Protein AF-A0A8S2V3A0-F1 (afdb_monomer_lite)

Radius of gyration: 15.92 Å; chains: 1; bounding box: 38×23×39 Å

InterPro domains:
  IPR008974 TRAF-like [G3DSA:2.60.210.10] (4-78)
  IPR049342 TRAF1-6, MATH domain [PF21355] (22-76)

Organism: NCBI:txid392030

Sequence (78 aa):
MNDTITFPIAKQPNDINTPFSTQTPEFCTSSWGYKLVARVCSTYISGEERQEYLSVYVSLLRGNMDSILVFPFPYDIY

Structure (mmCIF, N/CA/C/O backbone):
data_AF-A0A8S2V3A0-F1
#
_entry.id   AF-A0A8S2V3A0-F1
#
loop_
_atom_site.group_PDB
_atom_site.id
_atom_site.type_symbol
_atom_site.label_atom_id
_atom_site.label_alt_id
_atom_site.label_comp_id
_atom_site.label_asym_id
_atom_site.label_entity_id
_atom_site.label_seq_id
_atom_site.pdbx_PDB_ins_code
_atom_site.Cartn_x
_atom_site.Cartn_y
_atom_site.Cartn_z
_atom_site.occupancy
_atom_site.B_iso_or_equiv
_atom_site.auth_seq_id
_atom_site.auth_comp_id
_atom_site.auth_asym_id
_atom_site.auth_atom_id
_atom_site.pdbx_PDB_model_num
ATOM 1 N N . 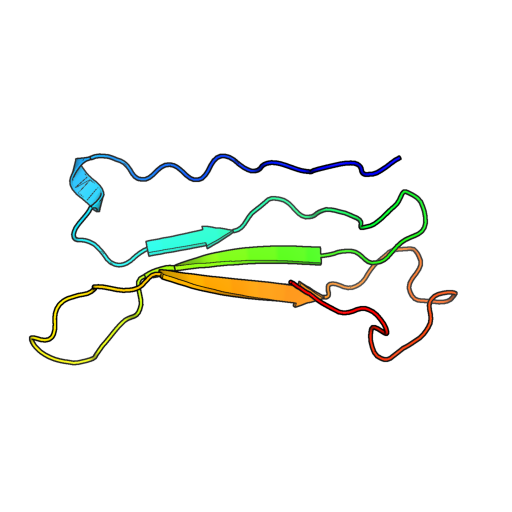MET A 1 1 ? -18.422 9.141 1.682 1.00 44.84 1 MET A N 1
ATOM 2 C CA . MET A 1 1 ? -17.545 10.004 0.866 1.00 44.84 1 MET A CA 1
ATOM 3 C C . MET A 1 1 ? -16.360 9.147 0.477 1.00 44.84 1 MET A C 1
ATOM 5 O O . MET A 1 1 ? -15.761 8.564 1.369 1.00 44.84 1 MET A O 1
ATOM 9 N N . ASN A 1 2 ? -16.114 8.961 -0.820 1.00 51.12 2 ASN A N 1
ATOM 10 C CA . ASN A 1 2 ? -14.933 8.238 -1.292 1.00 51.12 2 ASN A CA 1
ATOM 11 C C . ASN A 1 2 ? -13.779 9.234 -1.343 1.00 51.12 2 ASN A C 1
ATOM 13 O O . ASN A 1 2 ? -13.543 9.864 -2.374 1.00 51.12 2 ASN A O 1
ATOM 17 N N . ASP A 1 3 ? -13.117 9.418 -0.205 1.00 67.81 3 ASP A N 1
ATOM 18 C CA . ASP A 1 3 ? -11.948 10.280 -0.122 1.00 67.81 3 ASP A CA 1
ATOM 19 C C . ASP A 1 3 ? -10.790 9.588 -0.845 1.00 67.81 3 ASP A C 1
ATOM 21 O O . ASP A 1 3 ? -10.266 8.567 -0.405 1.00 67.81 3 ASP A O 1
ATOM 25 N N . THR A 1 4 ? -10.435 10.117 -2.015 1.00 78.62 4 THR A N 1
ATOM 26 C CA . THR A 1 4 ? -9.265 9.663 -2.771 1.00 78.62 4 THR A CA 1
ATOM 27 C C . THR A 1 4 ? -8.048 10.438 -2.285 1.00 78.62 4 THR A C 1
ATOM 29 O O . THR A 1 4 ? -8.055 11.669 -2.302 1.00 78.62 4 THR A O 1
ATOM 32 N N . ILE A 1 5 ? -6.998 9.727 -1.869 1.00 81.94 5 ILE A N 1
ATOM 33 C CA . ILE A 1 5 ? -5.722 10.332 -1.479 1.00 81.94 5 ILE A CA 1
ATOM 34 C C . ILE A 1 5 ? -4.728 10.141 -2.624 1.00 81.94 5 ILE A C 1
ATOM 36 O O . ILE A 1 5 ? -4.406 9.014 -2.993 1.00 81.94 5 ILE A O 1
ATOM 40 N N . THR A 1 6 ? -4.230 11.248 -3.172 1.00 86.12 6 THR A N 1
ATOM 41 C CA . THR A 1 6 ? -3.258 11.238 -4.272 1.00 86.12 6 THR A CA 1
ATOM 42 C C . THR A 1 6 ? -1.883 11.641 -3.760 1.00 86.12 6 THR A C 1
ATOM 44 O O . THR A 1 6 ? -1.728 12.704 -3.159 1.00 86.12 6 THR A O 1
ATOM 47 N N . PHE A 1 7 ? -0.871 10.825 -4.056 1.00 85.06 7 PHE A N 1
ATOM 48 C CA . PHE A 1 7 ? 0.523 11.117 -3.729 1.00 85.06 7 PHE A CA 1
ATOM 49 C C . PHE A 1 7 ? 1.332 11.354 -5.007 1.00 85.06 7 PHE A C 1
ATOM 51 O O . PHE A 1 7 ? 1.439 10.441 -5.829 1.00 85.06 7 PHE A O 1
ATOM 58 N N . PRO A 1 8 ? 1.920 12.548 -5.201 1.00 84.19 8 PRO A N 1
ATOM 59 C CA . PRO A 1 8 ? 2.803 12.780 -6.332 1.00 84.19 8 PRO A CA 1
ATOM 60 C C . PRO A 1 8 ? 4.118 12.023 -6.119 1.00 84.19 8 PRO A C 1
ATOM 62 O O . PRO A 1 8 ? 4.848 12.281 -5.163 1.00 84.19 8 PRO A O 1
ATOM 65 N N . ILE A 1 9 ? 4.430 11.102 -7.029 1.00 77.75 9 ILE A N 1
ATOM 66 C CA . ILE A 1 9 ? 5.728 10.427 -7.089 1.00 77.75 9 ILE A CA 1
ATOM 67 C C . ILE A 1 9 ? 6.421 10.920 -8.352 1.00 77.75 9 ILE A C 1
ATOM 69 O O . ILE A 1 9 ? 6.004 10.603 -9.463 1.00 77.75 9 ILE A O 1
ATOM 73 N N . ALA A 1 10 ? 7.460 11.730 -8.172 1.00 74.50 10 ALA A N 1
ATOM 74 C CA . ALA A 1 10 ? 8.248 12.274 -9.265 1.00 74.50 10 ALA A CA 1
ATOM 75 C C . ALA A 1 10 ? 9.660 11.697 -9.215 1.00 74.50 10 ALA A C 1
ATOM 77 O O . ALA A 1 10 ? 10.311 11.697 -8.170 1.00 74.50 10 ALA A O 1
ATOM 78 N N . LYS A 1 11 ? 10.135 11.238 -10.370 1.00 70.75 11 LYS A N 1
ATOM 79 C CA . LYS A 1 11 ? 11.534 10.892 -10.587 1.00 70.75 11 LYS A CA 1
ATOM 80 C C . LYS A 1 11 ? 12.196 12.050 -11.320 1.00 70.75 11 LYS A C 1
ATOM 82 O O . LYS A 1 11 ? 11.582 12.620 -12.224 1.00 70.75 11 LYS A O 1
ATOM 87 N N . GLN A 1 12 ? 13.424 12.405 -10.955 1.00 71.44 12 GLN A N 1
ATOM 88 C CA . GLN A 1 12 ? 14.153 13.385 -11.752 1.00 71.44 12 GLN A CA 1
ATOM 89 C C . GLN A 1 12 ? 14.477 12.774 -13.126 1.00 71.44 12 GLN A C 1
ATOM 91 O O . GLN A 1 12 ? 14.695 11.563 -13.216 1.00 71.44 12 GLN A O 1
ATOM 96 N N . PRO A 1 13 ? 14.535 13.573 -14.206 1.00 66.75 13 PRO A N 1
ATOM 97 C CA . PRO A 1 13 ? 14.803 13.063 -15.554 1.00 66.75 13 PRO A CA 1
ATOM 98 C C . PRO A 1 13 ? 16.090 12.231 -15.652 1.00 66.75 13 PRO A C 1
ATOM 100 O O . PRO A 1 13 ? 16.149 11.249 -16.388 1.00 66.75 13 PRO A O 1
ATOM 103 N N . ASN A 1 14 ? 17.098 12.583 -14.852 1.00 68.00 14 ASN A N 1
ATOM 104 C CA . ASN A 1 14 ? 18.393 11.900 -14.824 1.00 68.00 14 ASN A CA 1
ATOM 105 C C . ASN A 1 14 ? 18.345 10.541 -14.110 1.00 68.00 14 ASN A C 1
ATOM 107 O O . ASN A 1 14 ? 19.233 9.714 -14.299 1.00 68.00 14 ASN A O 1
ATOM 111 N N . ASP A 1 15 ? 17.297 10.294 -13.328 1.00 66.75 15 ASP A N 1
ATOM 112 C CA . ASP A 1 15 ? 17.141 9.079 -12.541 1.00 66.75 15 ASP A CA 1
ATOM 113 C C . ASP A 1 15 ? 16.332 8.017 -13.287 1.00 66.75 15 ASP A C 1
ATOM 115 O O . ASP A 1 15 ? 16.192 6.912 -12.787 1.00 66.75 15 ASP A O 1
ATOM 119 N N . ILE A 1 16 ? 15.788 8.283 -14.482 1.00 63.66 16 ILE A N 1
ATOM 120 C CA . ILE A 1 16 ? 14.881 7.351 -15.188 1.00 63.66 16 ILE A CA 1
ATOM 121 C C . ILE A 1 16 ? 15.460 5.929 -15.279 1.00 63.66 16 ILE A C 1
ATOM 123 O O . ILE A 1 16 ? 14.729 4.975 -15.020 1.00 63.66 16 ILE A O 1
ATOM 127 N N . ASN A 1 17 ? 16.774 5.797 -15.478 1.00 69.56 17 ASN A N 1
ATOM 128 C CA . ASN A 1 17 ? 17.460 4.509 -15.621 1.00 69.56 17 ASN A CA 1
ATOM 129 C C . ASN A 1 17 ? 18.076 3.950 -14.325 1.00 69.56 17 ASN A C 1
ATOM 131 O O . ASN A 1 17 ? 18.684 2.882 -14.357 1.00 69.56 17 ASN A O 1
ATOM 135 N N . THR A 1 18 ? 17.971 4.651 -13.193 1.00 74.69 18 THR A N 1
ATOM 136 C CA . THR A 1 18 ? 18.494 4.167 -11.910 1.00 74.69 18 THR A CA 1
ATOM 137 C C . THR A 1 18 ? 17.403 3.443 -11.119 1.00 74.69 18 THR A C 1
ATOM 139 O O . THR A 1 18 ? 16.242 3.866 -11.137 1.00 74.69 18 THR A O 1
ATOM 142 N N . PRO A 1 19 ? 17.723 2.353 -10.400 1.00 78.25 19 PRO A N 1
ATOM 143 C CA . PRO A 1 19 ? 16.771 1.761 -9.475 1.00 78.25 19 PRO A CA 1
ATOM 144 C C . PRO A 1 19 ? 16.290 2.802 -8.462 1.00 78.25 19 PRO A C 1
ATOM 146 O O . PRO A 1 19 ? 17.086 3.578 -7.936 1.00 78.25 19 PRO A O 1
ATOM 149 N N . PHE A 1 20 ? 14.992 2.811 -8.173 1.00 81.12 20 PHE A N 1
ATOM 150 C CA . PHE A 1 20 ? 14.415 3.720 -7.189 1.00 81.12 20 PHE A CA 1
ATOM 151 C C . PHE A 1 20 ? 13.420 3.010 -6.285 1.00 81.12 20 PHE A C 1
ATOM 153 O O . PHE A 1 20 ? 12.808 2.008 -6.653 1.00 81.12 20 PHE A O 1
ATOM 160 N N . SER A 1 21 ? 13.251 3.572 -5.095 1.00 86.75 21 SER A N 1
ATOM 161 C CA . SER A 1 21 ? 12.247 3.161 -4.127 1.00 86.75 21 SER A CA 1
ATOM 162 C C . SER A 1 21 ? 11.773 4.395 -3.379 1.00 86.75 21 SER A C 1
ATOM 164 O O . SER A 1 21 ? 12.534 4.994 -2.623 1.00 86.75 21 SER A O 1
ATOM 166 N N . THR A 1 22 ? 10.513 4.763 -3.581 1.00 88.75 22 THR A N 1
ATOM 167 C CA . THR A 1 22 ? 9.887 5.931 -2.961 1.00 88.75 22 THR A CA 1
ATOM 168 C C . THR A 1 22 ? 8.679 5.488 -2.150 1.00 88.75 22 THR A C 1
ATOM 170 O O . THR A 1 22 ? 7.938 4.594 -2.557 1.00 88.75 22 THR A O 1
ATOM 173 N N . GLN A 1 23 ? 8.485 6.110 -0.991 1.00 91.75 23 GLN A N 1
ATOM 174 C CA . GLN A 1 23 ? 7.335 5.872 -0.124 1.00 91.75 23 GLN A CA 1
ATOM 175 C C . GLN A 1 23 ? 6.431 7.099 -0.095 1.00 91.75 23 GLN A C 1
ATOM 177 O O . GLN A 1 23 ? 6.903 8.233 -0.184 1.00 91.75 23 GLN A O 1
ATOM 182 N N . THR A 1 24 ? 5.132 6.866 0.043 1.00 92.69 24 THR A N 1
ATOM 183 C CA . THR A 1 24 ? 4.181 7.919 0.388 1.00 92.69 24 THR A CA 1
ATOM 184 C C . THR A 1 24 ? 4.400 8.346 1.842 1.00 92.69 24 THR A C 1
ATOM 186 O O . THR A 1 24 ? 4.951 7.580 2.637 1.00 92.69 24 THR A O 1
ATOM 189 N N . PRO A 1 25 ? 3.924 9.532 2.246 1.00 94.06 25 PRO A N 1
ATOM 190 C CA . PRO A 1 25 ? 3.632 9.786 3.649 1.00 94.06 25 PRO A CA 1
ATOM 191 C C . PRO A 1 25 ? 2.702 8.710 4.225 1.00 94.06 25 PRO A C 1
ATOM 193 O O . PRO A 1 25 ? 1.937 8.073 3.492 1.00 94.06 25 PRO A O 1
ATOM 196 N N . GLU A 1 26 ? 2.757 8.527 5.541 1.00 95.25 26 GLU A N 1
ATOM 197 C CA . GLU A 1 26 ? 1.769 7.721 6.257 1.00 95.25 26 GLU A CA 1
ATOM 198 C C . GLU A 1 26 ? 0.374 8.319 6.053 1.00 95.25 26 GLU A C 1
ATOM 200 O O . GLU A 1 26 ? 0.193 9.538 6.123 1.00 95.25 26 GLU A O 1
ATOM 205 N N . PHE A 1 27 ? -0.623 7.468 5.838 1.00 93.62 27 PHE A N 1
ATOM 206 C CA . PHE A 1 27 ? -2.012 7.895 5.725 1.00 93.62 27 PHE A CA 1
ATOM 207 C C . PHE A 1 27 ? -2.938 6.957 6.481 1.00 93.62 27 PHE A C 1
ATOM 209 O O . PHE A 1 27 ? -2.647 5.777 6.667 1.00 93.62 27 PHE A O 1
ATOM 216 N N . CYS A 1 28 ? -4.067 7.493 6.931 1.00 93.12 28 CYS A N 1
ATOM 217 C CA . CYS A 1 28 ? -5.090 6.708 7.600 1.00 93.12 28 CYS A CA 1
ATOM 218 C C . CYS A 1 28 ? -6.263 6.467 6.652 1.00 93.12 28 CYS A C 1
ATOM 220 O O . CYS A 1 28 ? -6.677 7.367 5.927 1.00 93.12 28 CYS A O 1
ATOM 222 N N . THR A 1 29 ? -6.825 5.262 6.702 1.00 92.25 29 THR A N 1
ATOM 223 C CA . THR A 1 29 ? -8.045 4.897 5.953 1.00 92.25 29 THR A CA 1
ATOM 224 C C . THR A 1 29 ? -9.264 5.729 6.368 1.00 92.25 29 THR A C 1
ATOM 226 O O . THR A 1 29 ? -10.173 5.943 5.575 1.00 92.25 29 THR A O 1
ATOM 229 N N . SER A 1 30 ? -9.282 6.214 7.611 1.00 91.12 30 SER A N 1
ATOM 230 C CA . SER A 1 30 ? -10.222 7.206 8.138 1.00 91.12 30 SER A CA 1
ATOM 231 C C . SER A 1 30 ? -9.636 7.842 9.404 1.00 91.12 30 SER A C 1
ATOM 233 O O . SER A 1 30 ? -8.594 7.399 9.895 1.00 91.12 30 SER A O 1
ATOM 235 N N . SER A 1 31 ? -10.306 8.839 9.992 1.00 91.44 31 SER A N 1
ATOM 236 C CA . SER A 1 31 ? -9.871 9.444 11.265 1.00 91.44 31 SER A CA 1
ATOM 237 C C . SER A 1 31 ? -9.737 8.435 12.416 1.00 91.44 31 SER A C 1
ATOM 239 O O . SER A 1 31 ? -8.947 8.663 13.329 1.00 91.44 31 SER A O 1
ATOM 241 N N . TRP A 1 32 ? -10.476 7.322 12.360 1.00 93.81 32 TRP A N 1
ATOM 242 C CA . TRP A 1 32 ? -10.463 6.247 13.361 1.00 93.81 32 TRP A CA 1
ATOM 243 C C . TRP A 1 32 ? -10.032 4.900 12.758 1.00 93.81 32 TRP A C 1
ATOM 245 O O . TRP A 1 32 ? -10.411 3.843 13.253 1.00 93.81 32 TRP A O 1
ATOM 255 N N . GLY A 1 33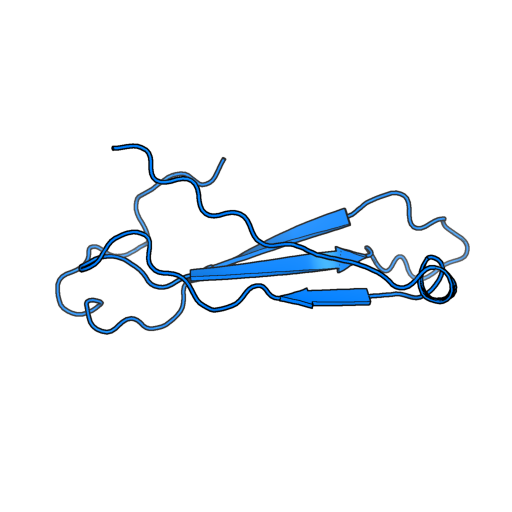 ? -9.297 4.935 11.644 1.00 94.88 33 GLY A N 1
ATOM 256 C CA . GLY A 1 33 ? -8.990 3.761 10.832 1.00 94.88 33 GLY A CA 1
ATOM 257 C C . GLY A 1 33 ? -7.553 3.260 10.954 1.00 94.88 33 GLY A C 1
ATOM 258 O O . GLY A 1 33 ? -6.744 3.756 11.739 1.00 94.88 33 GLY A O 1
ATOM 259 N N . TYR A 1 34 ? -7.237 2.271 10.119 1.00 96.50 34 TYR A N 1
ATOM 260 C CA . TYR A 1 34 ? -5.891 1.723 9.963 1.00 96.50 34 TYR A CA 1
ATOM 261 C C . TYR A 1 34 ? -4.932 2.767 9.402 1.00 96.50 34 TYR A C 1
ATOM 263 O O . TYR A 1 34 ? -5.321 3.556 8.533 1.00 96.50 34 TYR A O 1
ATOM 271 N N . LYS A 1 35 ? -3.675 2.705 9.847 1.00 97.00 35 LYS A N 1
ATOM 272 C CA . LYS A 1 35 ? -2.562 3.486 9.311 1.00 97.00 35 LYS A CA 1
ATOM 273 C C . LYS A 1 35 ? -1.802 2.664 8.268 1.00 97.00 35 LYS A C 1
ATOM 275 O O . LYS A 1 35 ? -1.392 1.538 8.538 1.00 97.00 35 LYS A O 1
ATOM 280 N N . LEU A 1 36 ? -1.589 3.241 7.094 1.00 95.88 36 LEU A N 1
ATOM 281 C CA . LEU A 1 36 ? -0.954 2.614 5.943 1.00 95.88 36 LEU A CA 1
ATOM 282 C C . LEU A 1 36 ? 0.200 3.473 5.416 1.00 95.88 36 LEU A C 1
ATOM 284 O O . LEU A 1 36 ? 0.264 4.684 5.638 1.00 95.88 36 LEU A O 1
ATOM 288 N N . VAL A 1 37 ? 1.093 2.831 4.668 1.00 96.06 37 VAL A N 1
ATOM 289 C CA . VAL A 1 37 ? 2.056 3.489 3.782 1.00 96.06 37 VAL A CA 1
ATOM 290 C C . VAL A 1 37 ? 2.142 2.708 2.476 1.00 96.06 37 VAL A C 1
ATOM 292 O O . VAL A 1 37 ? 2.128 1.475 2.489 1.00 96.06 37 VAL A O 1
ATOM 295 N N . ALA A 1 38 ? 2.243 3.409 1.349 1.00 94.12 38 ALA A N 1
ATOM 296 C CA . ALA A 1 38 ? 2.490 2.789 0.056 1.00 94.12 38 ALA A CA 1
ATOM 297 C C . ALA A 1 38 ? 3.944 3.020 -0.375 1.00 94.12 38 ALA A C 1
ATOM 299 O O . ALA A 1 38 ? 4.532 4.072 -0.122 1.00 94.12 38 ALA A O 1
ATOM 300 N N . ARG A 1 39 ? 4.539 2.026 -1.032 1.00 92.31 39 ARG A N 1
ATOM 301 C CA . ARG A 1 39 ? 5.879 2.091 -1.619 1.00 92.31 39 ARG A CA 1
ATOM 3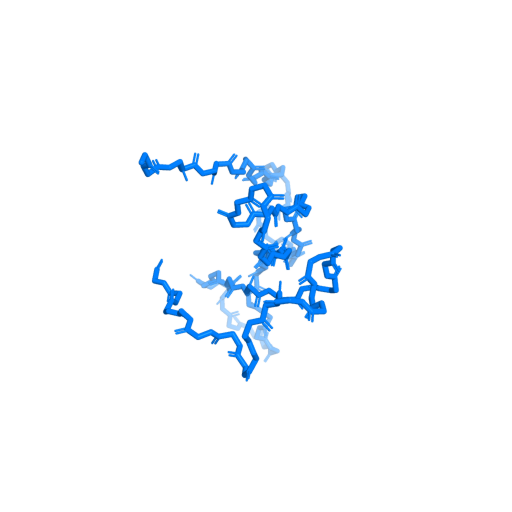02 C C . ARG A 1 39 ? 5.794 1.764 -3.097 1.00 92.31 39 ARG A C 1
ATOM 304 O O . ARG A 1 39 ? 5.257 0.723 -3.459 1.00 92.31 39 ARG A O 1
ATOM 311 N N . VAL A 1 40 ? 6.401 2.605 -3.923 1.00 90.00 40 VAL A N 1
ATOM 312 C CA . VAL A 1 40 ? 6.588 2.353 -5.351 1.00 90.00 40 VAL A CA 1
ATOM 313 C C . VAL A 1 40 ? 8.078 2.223 -5.617 1.00 90.00 40 VAL A C 1
ATOM 315 O O . VAL A 1 40 ? 8.863 3.094 -5.236 1.00 90.00 40 VAL A O 1
ATOM 318 N N . CYS A 1 41 ? 8.486 1.125 -6.237 1.00 86.50 41 CYS A N 1
ATOM 319 C CA . CYS A 1 41 ? 9.883 0.890 -6.569 1.00 86.50 41 CYS A CA 1
ATOM 320 C C . CYS A 1 41 ? 10.042 0.202 -7.923 1.00 86.50 41 CYS A C 1
ATOM 322 O O . CYS A 1 41 ? 9.185 -0.570 -8.350 1.00 86.50 41 CYS A O 1
ATOM 324 N N . SER A 1 42 ? 11.172 0.453 -8.575 1.00 82.31 42 SER A N 1
ATOM 325 C CA . SER A 1 42 ? 11.592 -0.298 -9.760 1.00 82.31 42 SER A CA 1
ATOM 326 C C . SER A 1 42 ? 11.844 -1.764 -9.403 1.00 82.31 42 SER A C 1
ATOM 328 O O . SER A 1 42 ? 12.472 -2.044 -8.377 1.00 82.31 42 SER A O 1
ATOM 330 N N . THR A 1 43 ? 11.436 -2.693 -10.264 1.00 73.31 43 THR A N 1
ATOM 331 C CA . THR A 1 43 ? 11.821 -4.103 -10.136 1.00 73.31 43 THR A CA 1
ATOM 332 C C . THR A 1 43 ? 13.316 -4.258 -10.417 1.00 73.31 43 THR A C 1
ATOM 334 O O . THR A 1 43 ? 13.775 -3.924 -11.507 1.00 73.31 43 THR A O 1
ATOM 337 N N . TYR A 1 44 ? 14.093 -4.755 -9.453 1.00 62.00 44 TYR A N 1
ATOM 338 C CA . TYR A 1 44 ? 15.471 -5.173 -9.713 1.00 62.00 44 TYR A CA 1
ATOM 339 C C . TYR A 1 44 ? 15.439 -6.606 -10.243 1.00 62.00 44 TYR A C 1
ATOM 341 O O . TYR A 1 44 ? 15.127 -7.526 -9.490 1.00 62.00 44 TYR A O 1
ATOM 349 N N . ILE A 1 45 ? 15.743 -6.795 -11.524 1.00 55.28 45 ILE A N 1
ATOM 350 C CA . ILE A 1 45 ? 16.105 -8.113 -12.044 1.00 55.28 45 ILE A CA 1
ATOM 351 C C . ILE A 1 45 ? 17.630 -8.145 -12.052 1.00 55.28 45 ILE A C 1
ATOM 353 O O . ILE A 1 45 ? 18.274 -7.276 -12.634 1.00 55.28 45 ILE A O 1
ATOM 357 N N . SER A 1 46 ? 18.225 -9.103 -11.344 1.00 51.19 46 SER A N 1
ATOM 358 C CA . SER A 1 46 ? 19.654 -9.369 -11.474 1.00 51.19 46 SER A CA 1
ATOM 359 C C . SER A 1 46 ? 19.916 -9.911 -12.882 1.00 51.19 46 SER A C 1
ATOM 361 O O . SER A 1 46 ? 19.552 -11.050 -13.166 1.00 51.19 46 SER A O 1
ATOM 363 N N . GLY A 1 47 ? 20.512 -9.107 -13.760 1.00 55.97 47 GLY A N 1
ATOM 364 C CA . GLY A 1 47 ? 20.810 -9.484 -15.144 1.00 55.97 47 GLY A CA 1
ATOM 365 C C . GLY A 1 47 ? 20.723 -8.299 -16.107 1.00 55.97 47 GLY A C 1
ATOM 366 O O . GLY A 1 47 ? 20.446 -7.178 -15.692 1.00 55.97 47 GLY A O 1
ATOM 367 N N . GLU A 1 48 ? 20.952 -8.556 -17.396 1.00 55.22 48 GLU A N 1
ATOM 368 C CA . GLU A 1 48 ? 20.788 -7.576 -18.489 1.00 55.22 48 GLU A CA 1
ATOM 369 C C . GLU A 1 48 ? 19.313 -7.315 -18.858 1.00 55.22 48 GLU A C 1
ATOM 371 O O . GLU A 1 48 ? 19.021 -6.624 -19.834 1.00 55.22 48 GLU A O 1
ATOM 376 N N . GLU A 1 49 ? 18.363 -7.869 -18.102 1.00 56.97 49 GLU A N 1
ATOM 377 C CA . GLU A 1 49 ? 16.943 -7.710 -18.394 1.00 56.97 49 GLU A CA 1
ATOM 378 C C . GLU A 1 49 ? 16.439 -6.321 -17.989 1.00 56.97 49 GLU A C 1
ATOM 380 O O . GLU A 1 49 ? 16.730 -5.777 -16.920 1.00 56.97 49 GLU A O 1
ATOM 385 N N . ARG A 1 50 ? 15.683 -5.721 -18.904 1.00 57.84 50 ARG A N 1
ATOM 386 C CA . ARG A 1 50 ? 15.200 -4.345 -18.835 1.00 57.84 50 ARG A CA 1
ATOM 387 C C . ARG A 1 50 ? 14.218 -4.176 -17.665 1.00 57.84 50 ARG A C 1
ATOM 389 O O . ARG A 1 50 ? 13.366 -5.026 -17.423 1.00 57.84 50 ARG A O 1
ATOM 396 N N . GLN A 1 51 ? 14.305 -3.054 -16.946 1.00 63.94 51 GLN A N 1
ATOM 397 C CA . GLN A 1 51 ? 13.330 -2.693 -15.907 1.00 63.94 51 GLN A CA 1
ATOM 398 C C . GLN A 1 51 ? 12.021 -2.216 -16.548 1.00 63.94 51 GLN A C 1
ATOM 400 O O . GLN A 1 51 ? 11.836 -1.024 -16.782 1.00 63.94 51 GLN A O 1
ATOM 405 N N . GLU A 1 52 ? 11.125 -3.143 -16.871 1.00 73.56 52 GLU A N 1
ATOM 406 C CA . GLU A 1 52 ? 9.875 -2.824 -17.582 1.00 73.56 52 GLU A CA 1
ATOM 407 C C . GLU A 1 52 ? 8.671 -2.636 -16.652 1.00 73.56 52 GLU A C 1
ATOM 409 O O . GLU A 1 52 ? 7.637 -2.120 -17.077 1.00 73.56 52 GLU A O 1
ATOM 414 N N . TYR A 1 53 ? 8.807 -3.000 -15.374 1.00 80.25 53 TYR A N 1
ATOM 415 C CA . TYR A 1 53 ? 7.709 -2.991 -14.415 1.00 80.25 53 TYR A 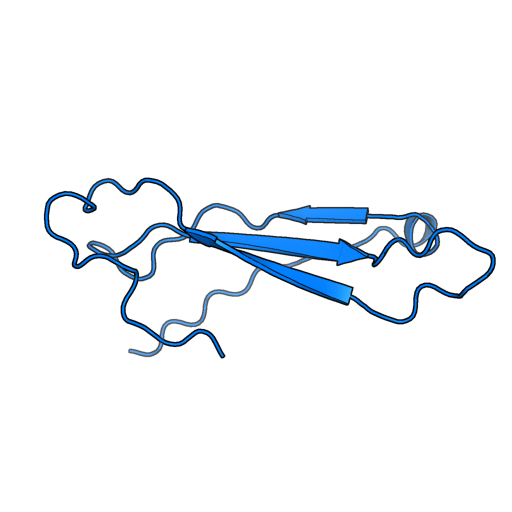CA 1
ATOM 416 C C . TYR A 1 53 ? 7.985 -2.106 -13.196 1.00 80.25 53 TYR A C 1
ATOM 418 O O . TYR A 1 53 ? 9.121 -1.896 -12.760 1.00 80.25 53 TYR A O 1
ATOM 426 N N . LEU A 1 54 ? 6.893 -1.613 -12.615 1.00 83.94 54 LEU A N 1
ATOM 427 C CA . LEU A 1 54 ? 6.870 -0.955 -11.316 1.00 83.94 54 LEU A CA 1
ATOM 428 C C . LEU A 1 54 ? 6.226 -1.892 -10.301 1.00 83.94 54 LEU A C 1
ATOM 430 O O . LEU A 1 54 ? 5.134 -2.407 -10.533 1.00 83.94 54 LEU A O 1
ATOM 434 N N . SER A 1 55 ? 6.877 -2.066 -9.157 1.00 87.06 55 SER A N 1
ATOM 435 C CA . SER A 1 55 ? 6.278 -2.741 -8.012 1.00 87.06 55 SER A CA 1
ATOM 436 C C . SER A 1 55 ? 5.622 -1.719 -7.097 1.00 87.06 55 SER A C 1
ATOM 438 O O . SER A 1 55 ? 6.249 -0.730 -6.708 1.00 87.06 55 SER A O 1
ATOM 440 N N . VAL A 1 56 ? 4.383 -1.999 -6.703 1.00 90.69 56 VAL A N 1
ATOM 441 C CA . VAL A 1 56 ? 3.645 -1.237 -5.695 1.00 90.69 56 VAL A CA 1
ATOM 442 C C . VAL A 1 56 ? 3.396 -2.148 -4.500 1.00 90.69 56 VAL A C 1
ATOM 444 O O . VAL A 1 56 ? 2.885 -3.253 -4.651 1.00 90.69 56 VAL A O 1
ATOM 447 N N . TYR A 1 57 ? 3.772 -1.687 -3.313 1.00 92.75 57 TYR A N 1
ATOM 448 C CA . TYR A 1 57 ? 3.536 -2.379 -2.051 1.00 92.75 57 TYR A CA 1
ATOM 449 C C . TYR A 1 57 ? 2.715 -1.488 -1.132 1.00 92.75 57 TYR A C 1
ATOM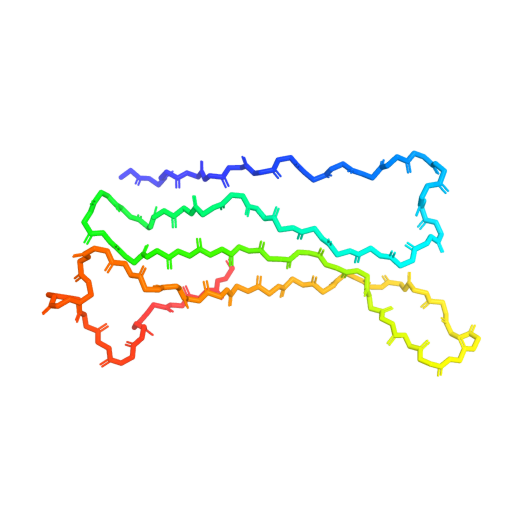 451 O O . TYR A 1 57 ? 2.963 -0.285 -1.055 1.00 92.75 57 TYR A O 1
ATOM 459 N N . VAL A 1 58 ? 1.793 -2.087 -0.387 1.00 94.31 58 VAL A N 1
ATOM 460 C CA . VAL A 1 58 ? 1.083 -1.427 0.709 1.00 94.31 58 VAL A CA 1
ATOM 461 C C . VAL A 1 58 ? 1.472 -2.125 2.002 1.00 94.31 58 VAL A C 1
ATOM 463 O O . VAL A 1 58 ? 1.390 -3.348 2.102 1.00 94.31 58 VAL A O 1
ATOM 466 N N . SER A 1 59 ? 1.900 -1.343 2.986 1.00 96.19 59 SER A N 1
ATOM 467 C CA . SER A 1 59 ? 2.254 -1.835 4.313 1.00 96.19 59 SER A CA 1
ATOM 468 C C . SER A 1 59 ? 1.269 -1.306 5.346 1.00 96.19 59 SER A C 1
ATOM 470 O O . SER A 1 59 ? 1.000 -0.104 5.403 1.00 96.19 59 SER A O 1
ATOM 472 N N . LEU A 1 60 ? 0.777 -2.209 6.193 1.00 96.88 60 LEU A N 1
ATOM 473 C CA . LEU A 1 60 ? 0.007 -1.876 7.385 1.00 96.88 60 LEU A CA 1
ATOM 474 C C . LEU A 1 60 ? 0.963 -1.483 8.516 1.00 96.88 60 LEU A C 1
ATOM 476 O O . LEU A 1 60 ? 1.865 -2.245 8.863 1.00 96.88 60 LEU A O 1
ATOM 480 N N . LEU A 1 61 ? 0.780 -0.286 9.067 1.00 97.56 61 LEU A N 1
ATOM 481 C CA . LEU A 1 61 ? 1.585 0.253 10.161 1.00 97.56 61 LEU A CA 1
ATOM 482 C C . LEU A 1 61 ? 0.802 0.209 11.472 1.00 97.56 61 LEU A C 1
ATOM 484 O O . LEU A 1 61 ? -0.427 0.186 11.472 1.00 97.56 61 LEU A O 1
ATOM 488 N N . ARG A 1 62 ? 1.520 0.280 12.599 1.00 97.19 62 ARG A N 1
ATOM 489 C CA . ARG A 1 62 ? 0.890 0.431 13.913 1.00 97.19 62 ARG A CA 1
ATOM 490 C C . ARG A 1 62 ? 0.161 1.775 13.994 1.00 97.19 62 ARG A C 1
ATOM 492 O O . ARG A 1 62 ? 0.785 2.836 13.881 1.00 97.19 62 ARG A O 1
ATOM 499 N N . GLY A 1 63 ? -1.150 1.731 14.183 1.00 95.50 63 GLY A N 1
ATOM 500 C CA . GLY A 1 63 ? -2.027 2.886 14.307 1.00 95.50 63 GLY A CA 1
ATOM 501 C C . GLY A 1 63 ? -2.388 3.211 15.756 1.00 95.50 63 GLY A C 1
ATOM 502 O O . GLY A 1 63 ? -2.223 2.407 16.673 1.00 95.50 63 GLY A O 1
ATOM 503 N N . ASN A 1 64 ? -2.935 4.410 15.966 1.00 96.44 64 ASN A N 1
ATOM 504 C CA . ASN A 1 64 ? -3.449 4.821 17.279 1.00 96.44 64 ASN A CA 1
ATOM 505 C C . ASN A 1 64 ? -4.729 4.062 17.671 1.00 96.44 64 ASN A C 1
ATOM 507 O O . ASN A 1 64 ? -5.065 4.005 18.850 1.00 96.44 64 ASN A O 1
ATOM 511 N N . MET A 1 65 ? -5.432 3.498 16.684 1.00 96.75 65 MET A N 1
ATOM 512 C CA . MET A 1 65 ? -6.729 2.838 16.854 1.00 96.75 65 MET A CA 1
ATOM 513 C C . MET A 1 65 ? -6.634 1.308 16.816 1.00 96.75 65 MET A C 1
ATOM 515 O O . MET A 1 65 ? -7.656 0.635 16.882 1.00 96.75 65 MET A O 1
ATOM 519 N N . ASP A 1 66 ? -5.431 0.730 16.753 1.00 96.75 66 ASP A N 1
ATOM 520 C CA . ASP A 1 66 ? -5.249 -0.722 16.606 1.00 96.75 66 ASP A CA 1
ATOM 521 C C . ASP A 1 66 ? -5.912 -1.535 17.731 1.00 96.75 66 ASP A C 1
ATOM 523 O O . ASP A 1 66 ? -6.312 -2.672 17.513 1.00 96.75 66 ASP A O 1
ATOM 527 N N . SER A 1 67 ? -6.076 -0.963 18.929 1.00 97.06 67 SER A N 1
ATOM 528 C CA . SER A 1 67 ? -6.730 -1.639 20.059 1.00 97.06 67 SER A CA 1
ATOM 529 C C . SER A 1 67 ? -8.229 -1.884 19.865 1.00 97.06 67 SER A C 1
ATOM 531 O O . SER A 1 67 ? -8.794 -2.719 20.568 1.00 97.06 67 SER A O 1
ATOM 533 N N . ILE A 1 68 ? -8.872 -1.151 18.953 1.00 96.50 68 ILE A N 1
ATOM 534 C CA . ILE A 1 68 ? -10.318 -1.219 18.693 1.00 96.50 68 ILE A CA 1
ATOM 535 C C . ILE A 1 68 ? -10.649 -1.683 17.270 1.00 96.50 68 ILE A C 1
ATOM 537 O O . ILE A 1 68 ? -11.821 -1.855 16.939 1.00 96.50 68 ILE A O 1
ATOM 541 N N . LEU A 1 69 ? -9.635 -1.864 16.421 1.00 97.19 69 LEU A N 1
ATOM 542 C CA . LEU A 1 69 ? -9.790 -2.314 15.042 1.00 97.19 69 LEU A CA 1
ATOM 543 C C . LEU A 1 69 ? -9.752 -3.846 14.947 1.00 97.19 69 LEU A C 1
ATOM 545 O O . LEU A 1 69 ? -9.213 -4.536 15.810 1.00 97.19 69 LEU A O 1
ATOM 549 N N . VAL A 1 70 ? -10.345 -4.382 13.880 1.00 97.50 70 VAL A N 1
ATOM 550 C CA . VAL A 1 70 ? -10.406 -5.828 13.629 1.00 97.50 70 VAL A CA 1
ATOM 551 C C . VAL A 1 70 ? -9.120 -6.287 12.946 1.00 97.50 70 VAL A C 1
ATOM 553 O O . VAL A 1 70 ? -8.672 -5.691 11.975 1.00 97.50 70 VAL A O 1
ATOM 556 N N . PHE A 1 71 ? -8.539 -7.383 13.422 1.00 95.75 71 PHE A N 1
ATOM 557 C CA . PHE A 1 71 ? -7.373 -7.994 12.790 1.00 95.75 71 PHE A CA 1
ATOM 558 C C . PHE A 1 71 ? -7.647 -9.467 12.439 1.00 95.75 71 PHE A C 1
ATOM 560 O O . PHE A 1 71 ? -8.357 -10.135 13.197 1.00 95.75 71 PHE A O 1
ATOM 567 N N . PRO A 1 72 ? -7.078 -9.996 11.333 1.00 95.88 72 PRO A N 1
ATOM 568 C CA . PRO A 1 72 ? -6.219 -9.301 10.361 1.00 95.88 72 PRO A CA 1
ATOM 569 C C . PRO A 1 72 ? -6.985 -8.240 9.551 1.00 95.88 72 PRO A C 1
ATOM 571 O O . PRO A 1 72 ? -8.213 -8.218 9.585 1.00 95.88 72 PRO A O 1
ATOM 574 N N . PHE A 1 73 ? -6.257 -7.347 8.864 1.00 95.69 73 PHE A N 1
ATOM 575 C CA . PHE A 1 73 ? -6.851 -6.283 8.041 1.00 95.69 73 PHE A CA 1
ATOM 576 C C . PHE A 1 73 ? -7.930 -6.870 7.107 1.00 95.69 73 PHE A C 1
ATOM 578 O O . PHE A 1 73 ? -7.586 -7.702 6.267 1.00 95.69 73 PHE A O 1
ATOM 585 N N . PRO A 1 74 ? -9.215 -6.495 7.267 1.00 95.62 74 PRO A N 1
ATOM 586 C CA . PRO A 1 74 ? -10.327 -7.262 6.702 1.00 95.62 74 PRO A CA 1
ATOM 587 C C . PRO A 1 74 ? -10.793 -6.768 5.326 1.00 95.62 74 PRO A C 1
ATOM 589 O O . PRO A 1 74 ? -11.797 -7.262 4.819 1.00 95.62 74 PRO A O 1
ATOM 592 N N . TYR A 1 75 ? -10.130 -5.759 4.758 1.00 92.38 75 TYR A N 1
ATOM 593 C CA . TYR A 1 75 ? -10.555 -5.118 3.516 1.00 92.38 75 TYR A CA 1
ATOM 594 C C . TYR A 1 75 ? -9.673 -5.523 2.341 1.00 92.38 75 TYR A C 1
ATOM 596 O O . TYR A 1 75 ? -8.475 -5.765 2.498 1.00 92.38 75 TYR A O 1
ATOM 604 N N . ASP A 1 76 ? -10.270 -5.521 1.156 1.00 91.50 76 ASP A N 1
ATOM 605 C CA . ASP A 1 76 ? -9.545 -5.719 -0.089 1.00 91.50 76 ASP A CA 1
ATOM 606 C C . ASP A 1 76 ? -8.755 -4.458 -0.470 1.00 91.50 76 ASP A C 1
ATOM 608 O O . ASP A 1 76 ? -9.171 -3.326 -0.209 1.00 91.50 76 ASP A O 1
ATOM 612 N N . ILE A 1 77 ? -7.601 -4.670 -1.103 1.00 84.50 77 ILE A N 1
ATOM 613 C CA . ILE A 1 77 ? -6.776 -3.621 -1.704 1.00 84.50 77 ILE A CA 1
ATOM 614 C C . ILE A 1 77 ? -6.818 -3.856 -3.211 1.00 84.50 77 ILE A C 1
ATOM 616 O O . ILE A 1 77 ? -6.339 -4.890 -3.680 1.00 84.50 77 ILE A O 1
ATOM 620 N N . TYR A 1 78 ? -7.404 -2.915 -3.945 1.00 73.38 78 TYR A N 1
ATOM 621 C CA . TYR A 1 78 ? -7.560 -2.950 -5.400 1.00 73.38 78 TYR A CA 1
ATOM 622 C C . TYR A 1 78 ? -7.045 -1.666 -6.044 1.00 73.38 78 TYR A C 1
ATOM 624 O O . TYR A 1 78 ? -7.152 -0.594 -5.403 1.00 73.38 78 TYR A O 1
#

Secondary structure (DSSP, 8-state):
------------GGGTTS--EEEPPPEESSTTS-EEEEEEEE---SSS-----EEEEEE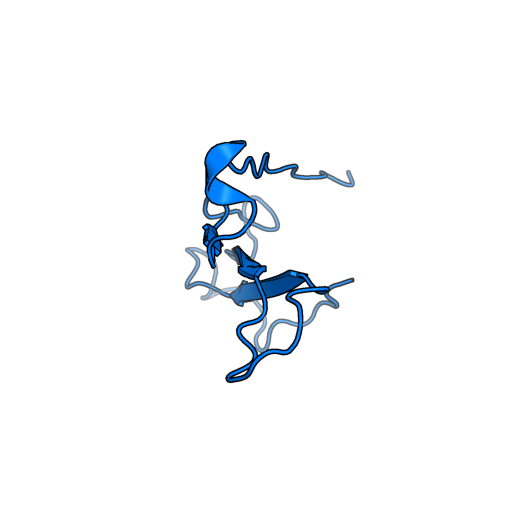EE--TTTTTS-SS--S---

pLDDT: mean 83.25, std 14.22, range [44.84, 97.56]

Foldseek 3Di:
DPDDDDDDDDDDPVCPQPWDKDKGPWDAPDPLGWIKIKIKTFDDDPDPDDRPDIDIDMDTDDDPNVVPDDPPPDDDDD